Protein AF-A0A6L3SRX9-F1 (afdb_monomer_lite)

Secondary structure (DSSP, 8-state):
--SHHHHHHHHHHHHHHHHHHHHHHHHHHHHHS---------TT----SSTT-TTEE-HHHHHHHHTS-HHHHHHHHHHH--EEEETTTEEEEEHHHHHHHHT-

Foldseek 3Di:
DPPPVVVVVVVVVVVVVVVVVVVVVVVVVCVVPPDPPPCPPPPPPPDPPDCPPPQWDALVVLCVVLVHDSVVSVVCCVPPVQWDDDPDDGIIGGNVSSVSVVVD

Radius of gyration: 24.3 Å; chains: 1; bounding box: 39×32×80 Å

pLDDT: mean 71.28, std 14.31, range [37.84, 88.81]

Sequence (104 aa):
MAEAHVQDDQRQALQDELSACLARAASIAAELIGGPETSSPEPDAEWPKFADDPDLITPDYAAKRAGVDASTIRKWCQAYGIGKMYGCRRWRVSVKRLQAYLAR

Organism: NCBI:txid553447

Structure (mmCIF, N/CA/C/O backbone):
data_AF-A0A6L3SRX9-F1
#
_entry.id   AF-A0A6L3SRX9-F1
#
loop_
_atom_site.group_PDB
_atom_site.id
_atom_site.type_symbol
_atom_site.label_atom_id
_atom_site.label_alt_id
_atom_site.label_comp_id
_atom_site.label_asym_id
_atom_site.label_entity_id
_atom_site.label_seq_id
_atom_site.pdbx_PDB_ins_code
_atom_site.Cartn_x
_atom_site.Cartn_y
_atom_site.Cartn_z
_atom_site.occupancy
_atom_site.B_iso_or_equiv
_atom_site.auth_seq_id
_atom_site.auth_comp_id
_atom_site.auth_asym_id
_atom_site.auth_atom_id
_atom_site.pdbx_PDB_model_num
ATOM 1 N N . MET A 1 1 ? 23.640 -17.454 58.678 1.00 52.53 1 MET A N 1
ATOM 2 C CA . MET A 1 1 ? 22.950 -16.452 57.833 1.00 52.53 1 MET A CA 1
ATOM 3 C C . MET A 1 1 ? 23.929 -15.862 56.805 1.00 52.53 1 MET A C 1
ATOM 5 O O . MET A 1 1 ? 24.164 -14.665 56.831 1.00 52.53 1 MET A O 1
ATOM 9 N N . ALA A 1 2 ? 24.540 -16.686 55.937 1.00 57.34 2 ALA A N 1
ATOM 10 C CA . ALA A 1 2 ? 25.561 -16.226 54.973 1.00 57.34 2 ALA A CA 1
ATOM 11 C C . ALA A 1 2 ? 25.421 -16.820 53.552 1.00 57.34 2 ALA A C 1
ATOM 13 O O . ALA A 1 2 ? 26.135 -16.403 52.652 1.00 57.34 2 ALA A O 1
ATOM 14 N N . GLU A 1 3 ? 24.491 -17.753 53.318 1.00 53.41 3 GLU A N 1
ATOM 15 C CA . GLU A 1 3 ? 24.326 -18.398 52.000 1.00 53.41 3 GLU A CA 1
ATOM 16 C C . GLU A 1 3 ? 23.433 -17.607 51.029 1.00 53.41 3 GLU A C 1
ATOM 18 O O . GLU A 1 3 ? 23.550 -17.762 49.820 1.00 53.41 3 GLU A O 1
ATOM 23 N N . ALA A 1 4 ? 22.591 -16.694 51.527 1.00 59.16 4 ALA A N 1
ATOM 24 C CA . ALA A 1 4 ? 21.637 -15.966 50.685 1.00 59.16 4 ALA A CA 1
ATOM 25 C C . ALA A 1 4 ? 22.285 -14.912 49.761 1.00 59.16 4 ALA A C 1
ATOM 27 O O . ALA A 1 4 ? 21.715 -14.590 48.726 1.00 59.16 4 ALA A O 1
ATOM 28 N N . HIS A 1 5 ? 23.462 -14.379 50.111 1.00 59.44 5 HIS A N 1
ATOM 29 C CA . HIS A 1 5 ? 24.101 -13.294 49.348 1.00 59.44 5 HIS A CA 1
ATOM 30 C C . HIS A 1 5 ? 24.874 -13.810 48.125 1.00 59.44 5 HIS A C 1
ATOM 32 O O . HIS A 1 5 ? 24.909 -13.160 47.088 1.00 59.44 5 HIS A O 1
ATOM 38 N N . VAL A 1 6 ? 25.433 -15.021 48.223 1.00 63.34 6 VAL A N 1
ATOM 39 C CA . VAL A 1 6 ? 26.151 -15.677 47.117 1.00 63.34 6 VAL A CA 1
ATOM 40 C C . VAL A 1 6 ? 25.194 -16.020 45.976 1.00 63.34 6 VAL A C 1
ATOM 42 O O . VAL A 1 6 ? 25.541 -15.892 44.806 1.00 63.34 6 VAL A O 1
ATOM 45 N N . GLN A 1 7 ? 23.966 -16.414 46.308 1.00 64.56 7 GLN A N 1
ATOM 46 C CA . GLN A 1 7 ? 22.943 -16.717 45.312 1.00 64.56 7 GLN A CA 1
ATOM 47 C C . GLN A 1 7 ? 22.432 -15.468 44.586 1.00 64.56 7 GLN A C 1
ATOM 49 O O . GLN A 1 7 ? 22.025 -15.569 43.431 1.00 64.56 7 GLN A O 1
ATOM 54 N N . ASP A 1 8 ? 22.466 -14.307 45.240 1.00 68.31 8 ASP A N 1
ATOM 55 C CA . ASP A 1 8 ? 22.081 -13.030 44.639 1.00 68.31 8 ASP A CA 1
ATOM 56 C C . ASP A 1 8 ? 23.156 -12.544 43.655 1.00 68.31 8 ASP A C 1
ATOM 58 O O . ASP A 1 8 ? 22.838 -12.205 42.518 1.00 68.31 8 ASP A O 1
ATOM 62 N N . ASP A 1 9 ? 24.434 -12.671 44.026 1.00 72.44 9 ASP A N 1
ATOM 63 C CA . ASP A 1 9 ? 25.584 -12.313 43.184 1.00 72.44 9 ASP A CA 1
ATOM 64 C C . ASP A 1 9 ? 25.629 -13.125 41.874 1.00 72.44 9 ASP A C 1
ATOM 66 O O . ASP A 1 9 ? 25.787 -12.573 40.783 1.00 72.44 9 ASP A O 1
ATOM 70 N N . GLN A 1 10 ? 25.351 -14.434 41.946 1.00 72.94 10 GLN A N 1
ATOM 71 C CA . GLN A 1 10 ? 25.269 -15.279 40.749 1.00 72.94 10 GLN A CA 1
ATOM 72 C C . GLN A 1 10 ? 24.094 -14.913 39.832 1.00 72.94 10 GLN A C 1
ATOM 74 O O . GLN A 1 10 ? 24.201 -15.023 38.609 1.00 72.94 10 GLN A O 1
ATOM 79 N N . ARG A 1 11 ? 22.964 -14.472 40.398 1.00 76.88 11 ARG A N 1
ATOM 80 C CA . ARG A 1 11 ? 21.819 -14.005 39.602 1.00 76.88 11 ARG A CA 1
ATOM 81 C C . ARG A 1 11 ? 22.099 -12.649 38.973 1.00 76.88 11 ARG A C 1
ATOM 83 O O . ARG A 1 11 ? 21.711 -12.449 37.824 1.00 76.88 11 ARG A O 1
ATOM 90 N N . GLN A 1 12 ? 22.795 -11.770 39.689 1.00 75.88 12 GLN A N 1
ATOM 91 C CA . GLN A 1 12 ? 23.223 -10.467 39.197 1.00 75.88 12 GLN A CA 1
ATOM 92 C C . GLN A 1 12 ? 24.170 -10.622 37.996 1.00 75.88 12 GLN A C 1
ATOM 94 O O . GLN A 1 12 ? 23.962 -9.981 36.970 1.00 75.88 12 GLN A O 1
ATOM 99 N N . ALA A 1 13 ? 25.146 -11.534 38.080 1.00 78.44 13 ALA A N 1
ATOM 100 C CA . ALA A 1 13 ? 26.073 -11.822 36.984 1.00 78.44 13 ALA A CA 1
ATOM 101 C C . ALA A 1 13 ? 25.351 -12.367 35.739 1.00 78.44 13 ALA A C 1
ATOM 103 O O . ALA A 1 13 ? 25.555 -11.871 34.633 1.00 78.44 13 ALA A O 1
ATOM 104 N N . LEU A 1 14 ? 24.428 -13.319 35.920 1.00 80.94 14 LEU A N 1
ATOM 105 C CA . LEU A 1 14 ? 23.622 -13.855 34.817 1.00 80.94 14 LEU A CA 1
ATOM 106 C C . LEU A 1 14 ? 22.712 -12.790 34.182 1.00 80.94 14 LEU A C 1
ATOM 108 O O . LEU A 1 14 ? 22.477 -12.815 32.974 1.00 80.94 14 LEU A O 1
ATOM 112 N N . GLN A 1 15 ? 22.188 -11.857 34.981 1.00 78.44 15 GLN A N 1
ATOM 113 C CA . GLN A 1 15 ? 21.395 -10.731 34.485 1.00 78.44 15 GLN A CA 1
ATOM 114 C C . GLN A 1 15 ? 22.243 -9.732 33.694 1.00 78.44 15 GLN A C 1
ATOM 116 O O . GLN A 1 15 ? 21.772 -9.244 32.666 1.00 78.44 15 GLN A O 1
ATOM 121 N N . ASP A 1 16 ? 23.473 -9.456 34.130 1.00 84.44 16 ASP A N 1
ATOM 122 C CA . ASP A 1 16 ? 24.402 -8.574 33.418 1.00 84.44 16 ASP A CA 1
ATOM 123 C C . ASP A 1 16 ? 24.801 -9.170 32.060 1.00 84.44 16 ASP A C 1
ATOM 125 O O . ASP A 1 16 ? 24.704 -8.498 31.032 1.00 84.44 16 ASP A O 1
ATOM 129 N N . GLU A 1 17 ? 25.100 -10.472 32.017 1.00 85.19 17 GLU A N 1
ATOM 130 C CA . GLU A 1 17 ? 25.391 -11.180 30.767 1.00 85.19 17 GLU A CA 1
ATOM 131 C C . GLU A 1 17 ? 24.186 -11.196 29.813 1.00 85.19 17 GLU A C 1
ATOM 133 O O . GLU A 1 17 ? 24.336 -10.935 28.615 1.00 85.19 17 GLU A O 1
ATOM 138 N N . LEU A 1 18 ? 22.973 -11.444 30.325 1.00 84.00 18 LEU A N 1
ATOM 139 C CA . LEU A 1 18 ? 21.743 -11.398 29.526 1.00 84.00 18 LEU A CA 1
ATOM 140 C C . LEU A 1 18 ? 21.480 -9.982 28.988 1.00 84.00 18 LEU A C 1
ATOM 142 O O . LEU A 1 18 ? 21.101 -9.826 27.827 1.00 84.00 18 LEU A O 1
ATOM 146 N N . SER A 1 19 ? 21.711 -8.957 29.812 1.00 84.19 19 SER A N 1
ATOM 147 C CA . SER A 1 19 ? 21.560 -7.545 29.451 1.00 84.19 19 SER A CA 1
ATOM 148 C C . SER A 1 19 ? 22.564 -7.133 28.375 1.00 84.19 19 SER A C 1
ATOM 150 O O . SER A 1 19 ? 22.180 -6.557 27.357 1.00 84.19 19 SER A O 1
ATOM 152 N N . ALA A 1 20 ? 23.834 -7.516 28.523 1.00 83.88 20 ALA A N 1
ATOM 153 C CA . ALA A 1 20 ? 24.868 -7.279 27.522 1.00 83.88 20 ALA A CA 1
ATOM 154 C C . ALA A 1 20 ? 24.556 -7.998 26.199 1.00 83.88 20 ALA A C 1
ATOM 156 O O . ALA A 1 20 ? 24.767 -7.448 25.114 1.00 83.88 20 ALA A O 1
ATOM 157 N N . CYS A 1 21 ? 24.011 -9.215 26.268 1.00 79.75 21 CYS A N 1
ATOM 158 C CA . CYS A 1 21 ? 23.607 -9.980 25.091 1.00 79.75 21 CYS A CA 1
ATOM 159 C C . CYS A 1 21 ? 22.395 -9.345 24.384 1.00 79.75 21 CYS A C 1
ATOM 161 O O . CYS A 1 21 ? 22.403 -9.195 23.161 1.00 79.75 21 CYS A O 1
ATOM 163 N N . LEU A 1 22 ? 21.395 -8.884 25.145 1.00 76.56 22 LEU A N 1
ATOM 164 C CA . LEU A 1 22 ? 20.234 -8.152 24.626 1.00 76.56 22 LEU A CA 1
ATOM 165 C C . LEU A 1 22 ? 20.621 -6.793 24.032 1.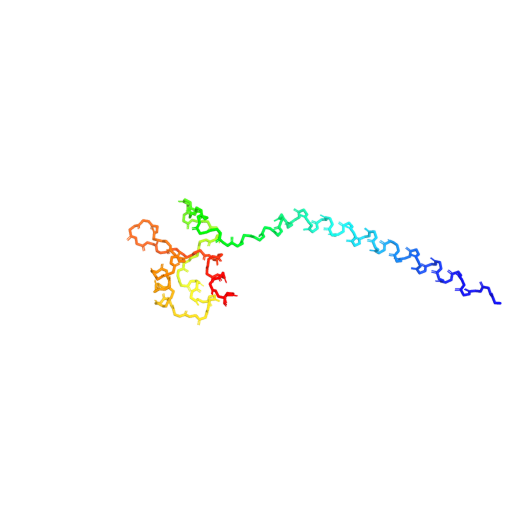00 76.56 22 LEU A C 1
ATOM 167 O O . LEU A 1 22 ? 20.122 -6.443 22.967 1.00 76.56 22 LEU A O 1
ATOM 171 N N . ALA A 1 23 ? 21.539 -6.053 24.656 1.00 76.25 23 ALA A N 1
ATOM 172 C CA . ALA A 1 23 ? 22.043 -4.786 24.130 1.00 76.25 23 ALA A CA 1
ATOM 173 C C . ALA A 1 23 ? 22.773 -4.983 22.791 1.00 76.25 23 ALA A C 1
ATOM 175 O O . ALA A 1 23 ? 22.553 -4.231 21.844 1.00 76.25 23 ALA A O 1
ATOM 176 N N . ARG A 1 24 ? 23.577 -6.047 22.668 1.00 72.50 24 ARG A N 1
ATOM 177 C CA . ARG A 1 24 ? 24.225 -6.418 21.398 1.00 72.50 24 ARG A CA 1
ATOM 178 C C . ARG A 1 24 ? 23.206 -6.845 20.341 1.00 72.50 24 ARG A C 1
ATOM 180 O O . ARG A 1 24 ? 23.340 -6.450 19.186 1.00 72.50 24 ARG A O 1
ATOM 187 N N . ALA A 1 25 ? 22.175 -7.596 20.727 1.00 67.50 25 ALA A N 1
ATOM 188 C CA . ALA A 1 25 ? 21.082 -7.963 19.829 1.00 67.50 25 ALA A CA 1
ATOM 189 C C . ALA A 1 25 ? 20.275 -6.734 19.365 1.00 67.50 25 ALA A C 1
ATOM 191 O O . ALA A 1 25 ? 19.895 -6.665 18.198 1.00 67.50 25 ALA A O 1
ATOM 192 N N . ALA A 1 26 ? 20.073 -5.741 20.237 1.00 64.88 26 ALA A N 1
ATOM 193 C CA . ALA A 1 26 ? 19.418 -4.479 19.902 1.00 64.88 26 ALA A CA 1
ATOM 194 C C . ALA A 1 26 ? 20.248 -3.634 18.919 1.00 64.88 26 ALA A C 1
ATOM 196 O O . ALA A 1 26 ? 19.683 -3.090 17.972 1.00 64.88 26 ALA A O 1
ATOM 197 N N . SER A 1 27 ? 21.576 -3.583 19.072 1.00 64.00 27 SER A N 1
ATOM 198 C CA . SER A 1 27 ? 22.455 -2.915 18.098 1.00 64.00 27 SER A CA 1
ATOM 199 C C . SER A 1 27 ? 22.418 -3.588 16.722 1.00 64.00 27 SER A C 1
ATOM 201 O O . SER A 1 27 ? 22.326 -2.905 15.708 1.00 64.00 27 SER A O 1
ATOM 203 N N . ILE A 1 28 ? 22.398 -4.925 16.671 1.00 60.91 28 ILE A N 1
ATOM 204 C CA . ILE A 1 28 ? 22.280 -5.675 15.407 1.00 60.91 28 ILE A CA 1
ATOM 205 C C . ILE A 1 28 ? 20.898 -5.461 14.767 1.00 60.91 28 ILE A C 1
ATOM 207 O O . ILE A 1 28 ? 20.792 -5.321 13.548 1.00 60.91 28 ILE A O 1
ATOM 211 N N . ALA A 1 29 ? 19.835 -5.385 15.576 1.00 54.81 29 ALA A N 1
ATOM 212 C CA . ALA A 1 29 ? 18.496 -5.053 15.093 1.00 54.81 29 ALA A CA 1
ATOM 213 C C . ALA A 1 29 ? 18.418 -3.620 14.533 1.00 54.81 29 ALA A C 1
ATOM 215 O O . ALA A 1 29 ? 17.718 -3.405 13.548 1.00 54.81 29 ALA A O 1
ATOM 216 N N . ALA A 1 30 ? 19.164 -2.664 15.095 1.00 54.00 30 ALA A N 1
AT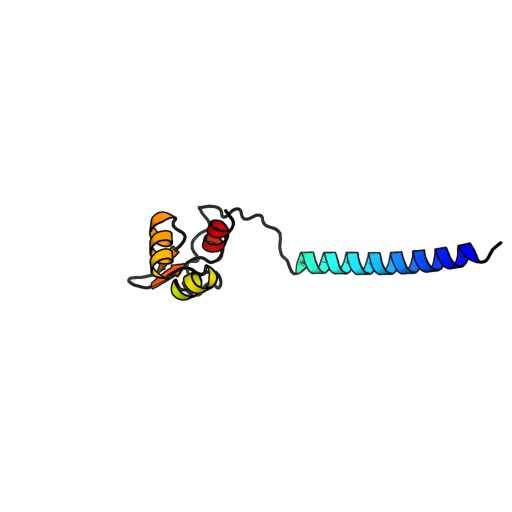OM 217 C CA . ALA A 1 30 ? 19.252 -1.298 14.576 1.00 54.00 30 ALA A CA 1
ATOM 218 C C . ALA A 1 30 ? 20.026 -1.198 13.245 1.00 54.00 30 ALA A C 1
ATOM 220 O O . ALA A 1 30 ? 19.731 -0.323 12.436 1.00 54.00 30 ALA A O 1
ATOM 221 N N . GLU A 1 31 ? 20.984 -2.094 12.986 1.00 53.25 31 GLU A N 1
ATOM 222 C CA . GLU A 1 31 ? 21.719 -2.144 11.710 1.00 53.25 31 GLU A CA 1
ATOM 223 C C . GLU A 1 31 ? 20.954 -2.873 10.593 1.00 53.25 31 GLU A C 1
ATOM 225 O O . GLU A 1 31 ? 21.021 -2.468 9.434 1.00 53.25 31 GLU A O 1
ATOM 230 N N . LEU A 1 32 ? 20.194 -3.926 10.919 1.00 51.12 32 LEU A N 1
ATOM 231 C CA . LEU A 1 32 ? 19.367 -4.657 9.943 1.00 51.12 32 LEU A CA 1
ATOM 232 C C . LEU A 1 32 ? 18.043 -3.952 9.627 1.00 51.12 32 LEU A C 1
ATOM 234 O O . LEU A 1 32 ? 17.462 -4.171 8.563 1.00 51.12 32 LEU A O 1
ATOM 238 N N . ILE A 1 33 ? 17.575 -3.099 10.535 1.00 51.03 33 ILE A N 1
ATOM 239 C CA . ILE A 1 33 ? 16.413 -2.238 10.354 1.00 51.03 33 ILE A CA 1
ATOM 240 C C . ILE A 1 33 ? 16.950 -0.815 10.260 1.00 51.03 33 ILE A C 1
ATOM 242 O O . ILE A 1 33 ? 16.915 -0.062 11.229 1.00 51.03 33 ILE A O 1
ATOM 246 N N . GLY A 1 34 ? 17.478 -0.451 9.092 1.00 44.66 34 GLY A N 1
ATOM 247 C CA . GLY A 1 34 ? 17.749 0.944 8.775 1.00 44.66 34 GLY A CA 1
ATOM 248 C C . GLY A 1 34 ? 16.507 1.787 9.068 1.00 44.66 34 GLY A C 1
ATOM 249 O O . GLY A 1 34 ? 15.547 1.729 8.313 1.00 44.66 34 GLY A O 1
ATOM 250 N N . GLY A 1 35 ? 16.553 2.508 10.192 1.00 37.84 35 GLY A N 1
ATOM 251 C CA . GLY A 1 35 ? 15.676 3.600 10.604 1.00 37.84 35 GLY A CA 1
ATOM 252 C C . GLY A 1 35 ? 14.171 3.297 10.704 1.00 37.84 35 GLY A C 1
ATOM 253 O O . GLY A 1 35 ? 13.528 2.999 9.698 1.00 37.84 35 GLY A O 1
ATOM 254 N N . PRO A 1 36 ? 13.510 3.571 11.846 1.00 48.88 36 PRO A N 1
ATOM 255 C CA . PRO A 1 36 ? 12.146 4.068 11.795 1.00 48.88 36 PRO A CA 1
ATOM 256 C C . PRO A 1 36 ? 12.208 5.487 11.219 1.00 48.88 36 PRO A C 1
ATOM 258 O O . PRO A 1 36 ? 11.985 6.472 11.920 1.00 48.88 36 PRO A O 1
ATOM 261 N N . GLU A 1 37 ? 12.511 5.612 9.926 1.00 41.47 37 GLU A N 1
ATOM 262 C CA . GLU A 1 37 ? 11.955 6.735 9.205 1.00 41.47 37 GLU A CA 1
ATOM 263 C C . GLU A 1 37 ? 10.453 6.505 9.258 1.00 41.47 37 GLU A C 1
ATOM 265 O O . GLU A 1 37 ? 9.857 5.712 8.526 1.00 41.47 37 GLU A O 1
ATOM 270 N N . THR A 1 38 ? 9.848 7.210 10.204 1.00 39.78 38 THR A N 1
ATOM 271 C CA . THR A 1 38 ? 8.540 7.818 10.081 1.00 39.78 38 THR A CA 1
ATOM 272 C C . THR A 1 38 ? 8.484 8.580 8.757 1.00 39.78 38 THR A C 1
ATOM 274 O O . THR A 1 38 ? 8.339 9.796 8.734 1.00 39.78 38 THR A O 1
ATOM 277 N N . SER A 1 39 ? 8.563 7.882 7.624 1.00 44.06 39 SER A N 1
ATOM 278 C CA . SER A 1 39 ? 7.990 8.354 6.385 1.00 44.06 39 SER A CA 1
ATOM 279 C C . SER A 1 39 ? 6.486 8.219 6.582 1.00 44.06 39 SER A C 1
ATOM 281 O O . SER A 1 39 ? 5.826 7.340 6.025 1.00 44.06 39 SER A O 1
ATOM 283 N N . SER A 1 40 ? 5.939 9.140 7.381 1.00 40.91 40 SER A N 1
ATOM 284 C CA . SER A 1 40 ? 4.752 9.858 6.942 1.00 40.91 40 SER A CA 1
ATOM 285 C C . SER A 1 40 ? 4.921 10.006 5.430 1.00 40.91 40 SER A C 1
ATOM 287 O O . SER A 1 40 ? 5.964 10.528 5.030 1.00 40.91 40 SER A O 1
ATOM 289 N N . PRO A 1 41 ? 4.076 9.378 4.594 1.00 46.22 41 PRO A N 1
ATOM 290 C CA . PRO A 1 41 ? 4.339 9.319 3.170 1.00 46.22 41 PRO A CA 1
ATOM 291 C C . PRO A 1 41 ? 4.387 10.760 2.690 1.00 46.22 41 PRO A C 1
ATOM 293 O O . PRO A 1 41 ? 3.344 11.406 2.582 1.00 46.22 41 PRO A O 1
ATOM 296 N N . GLU A 1 42 ? 5.595 11.281 2.470 1.00 42.22 42 GLU A N 1
ATOM 297 C CA . GLU A 1 42 ? 5.755 12.574 1.844 1.00 42.22 42 GLU A CA 1
ATOM 298 C C . GLU A 1 42 ? 4.938 12.485 0.551 1.00 42.22 42 GLU A C 1
ATOM 300 O O . GLU A 1 42 ? 5.109 11.533 -0.226 1.00 42.22 42 GLU A O 1
ATOM 305 N N . PRO A 1 43 ? 3.974 13.395 0.332 1.00 49.25 43 PRO A N 1
ATOM 306 C CA . PRO A 1 43 ? 3.135 13.360 -0.864 1.00 49.25 43 PRO A CA 1
ATOM 307 C C . PRO A 1 43 ? 3.976 13.446 -2.155 1.00 49.25 43 PRO A C 1
ATOM 309 O O . PRO A 1 43 ? 3.509 13.033 -3.221 1.00 49.25 43 PRO A O 1
ATOM 312 N N . ASP A 1 44 ? 5.235 13.868 -2.009 1.00 47.09 44 ASP A N 1
ATOM 313 C CA . ASP A 1 44 ? 6.295 13.990 -3.006 1.00 47.09 44 ASP A CA 1
ATOM 314 C C . ASP A 1 44 ? 7.283 12.810 -3.061 1.00 47.09 44 ASP A C 1
ATOM 316 O O . ASP A 1 44 ? 8.302 12.908 -3.737 1.00 47.09 44 ASP A O 1
ATOM 320 N N . ALA A 1 45 ? 7.006 11.670 -2.412 1.00 52.59 45 ALA A N 1
ATOM 321 C CA . ALA A 1 45 ? 7.797 10.460 -2.640 1.00 52.59 45 ALA A CA 1
ATOM 322 C C . ALA A 1 45 ? 7.720 10.104 -4.135 1.00 52.59 45 ALA A C 1
ATOM 324 O O . ALA A 1 45 ? 6.677 9.631 -4.613 1.00 52.59 45 ALA A O 1
ATOM 325 N N . GLU A 1 46 ? 8.803 10.416 -4.858 1.00 57.00 46 GLU A N 1
ATOM 326 C CA . GLU A 1 46 ? 8.973 10.197 -6.288 1.00 57.00 46 GLU A CA 1
ATOM 327 C C . GLU A 1 46 ? 8.499 8.783 -6.610 1.00 57.00 46 GLU A C 1
ATOM 329 O O . GLU A 1 46 ? 9.023 7.794 -6.100 1.00 57.00 46 GLU A O 1
ATOM 334 N N . TRP A 1 47 ? 7.463 8.681 -7.443 1.00 59.84 47 TRP A N 1
ATOM 335 C CA . TRP A 1 47 ? 7.035 7.390 -7.962 1.00 59.84 47 TRP A CA 1
ATOM 336 C C . TRP A 1 47 ? 8.254 6.688 -8.559 1.00 59.84 47 TRP A C 1
ATOM 338 O O . TRP A 1 47 ? 8.883 7.291 -9.439 1.00 59.84 47 TRP A O 1
ATOM 348 N N . PRO A 1 48 ? 8.570 5.445 -8.144 1.00 61.03 48 PRO A N 1
ATOM 349 C CA . PRO A 1 48 ? 9.730 4.741 -8.661 1.00 61.03 48 PRO A CA 1
ATOM 350 C C . PRO A 1 48 ? 9.700 4.786 -10.184 1.00 61.03 48 PRO A C 1
ATOM 352 O O . PRO A 1 48 ? 8.668 4.505 -10.803 1.00 61.03 48 PRO A O 1
ATOM 355 N N . LYS A 1 49 ? 10.805 5.198 -10.810 1.00 56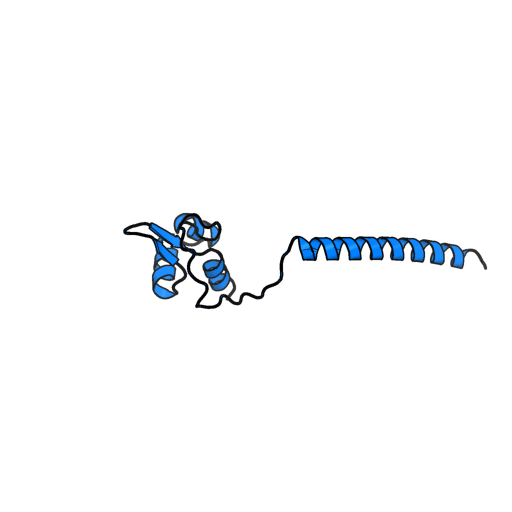.44 49 LYS A N 1
ATOM 356 C CA . LYS A 1 49 ? 10.872 5.335 -12.276 1.00 56.44 49 LYS A CA 1
ATOM 357 C C . LYS A 1 49 ? 10.647 3.993 -12.985 1.00 56.44 49 LYS A C 1
ATOM 359 O O . LYS A 1 49 ? 10.230 3.977 -14.142 1.00 56.44 49 LYS A O 1
ATOM 364 N N . PHE A 1 50 ? 10.853 2.880 -12.280 1.00 54.12 50 PHE A N 1
ATOM 365 C CA . PHE A 1 50 ? 10.728 1.523 -12.795 1.00 54.12 50 PHE A CA 1
ATOM 366 C C . PHE A 1 50 ? 9.471 0.831 -12.263 1.00 54.12 50 PHE A C 1
ATOM 368 O O . PHE A 1 50 ? 9.166 0.888 -11.080 1.00 54.12 50 PHE A O 1
ATOM 375 N N . ALA A 1 51 ? 8.747 0.144 -13.149 1.00 56.44 51 ALA A N 1
ATOM 376 C CA . ALA A 1 51 ? 7.504 -0.567 -12.826 1.00 56.44 51 ALA A CA 1
ATOM 377 C C . ALA A 1 51 ? 7.706 -1.931 -12.129 1.00 56.44 51 ALA A C 1
ATOM 379 O O . ALA A 1 51 ? 6.711 -2.628 -11.906 1.00 56.44 51 ALA A O 1
ATOM 380 N N . ASP A 1 52 ? 8.964 -2.293 -11.859 1.00 57.31 52 ASP A N 1
ATOM 381 C CA . ASP A 1 52 ? 9.421 -3.536 -11.211 1.00 57.31 52 ASP A CA 1
ATOM 382 C C . ASP A 1 52 ? 9.904 -3.295 -9.771 1.00 57.31 52 ASP A C 1
ATOM 384 O O . ASP A 1 52 ? 10.505 -4.159 -9.143 1.00 57.31 52 ASP A O 1
ATOM 388 N N . ASP A 1 53 ? 9.668 -2.092 -9.252 1.00 68.62 53 ASP A N 1
ATOM 389 C CA . ASP A 1 53 ? 9.998 -1.766 -7.876 1.00 68.62 53 ASP A CA 1
ATOM 390 C C . ASP A 1 53 ? 9.213 -2.681 -6.910 1.00 68.62 53 ASP A C 1
ATOM 392 O O . ASP A 1 53 ? 8.009 -2.879 -7.123 1.00 68.62 53 ASP A O 1
ATOM 396 N N . PRO A 1 54 ? 9.845 -3.246 -5.861 1.00 66.00 54 PRO A N 1
ATOM 397 C CA . PRO A 1 54 ? 9.172 -4.139 -4.913 1.00 66.00 54 PRO A CA 1
ATOM 398 C C . PRO A 1 54 ? 7.990 -3.470 -4.194 1.00 66.00 54 PRO A C 1
ATOM 400 O O . PRO A 1 54 ? 7.091 -4.164 -3.710 1.00 66.00 54 PRO A O 1
ATOM 403 N N . ASP A 1 55 ? 7.942 -2.136 -4.167 1.00 69.81 55 ASP A N 1
ATOM 404 C CA . ASP A 1 55 ? 6.827 -1.371 -3.618 1.00 69.81 55 ASP A CA 1
ATOM 405 C C . ASP A 1 55 ? 5.652 -1.188 -4.597 1.00 69.81 55 ASP A C 1
ATOM 407 O O . ASP A 1 55 ? 4.580 -0.733 -4.190 1.00 69.81 55 ASP A O 1
ATOM 411 N N . LEU A 1 56 ? 5.795 -1.542 -5.881 1.00 79.56 56 LEU A N 1
ATOM 412 C CA . LEU A 1 56 ? 4.757 -1.399 -6.906 1.00 79.56 56 LEU A CA 1
ATOM 413 C C . LEU A 1 56 ? 4.084 -2.733 -7.224 1.00 79.56 56 LEU A C 1
ATOM 415 O O . LEU A 1 56 ? 4.602 -3.582 -7.944 1.00 79.56 56 LEU A O 1
ATOM 419 N N . ILE A 1 57 ? 2.837 -2.873 -6.784 1.00 84.44 57 ILE A N 1
ATOM 420 C CA . ILE A 1 57 ? 2.036 -4.076 -7.016 1.00 84.44 57 ILE A CA 1
ATOM 421 C C . ILE A 1 57 ? 0.938 -3.851 -8.055 1.00 84.44 57 ILE A C 1
ATOM 423 O O . ILE A 1 57 ? 0.538 -2.728 -8.381 1.00 84.44 57 ILE A O 1
ATOM 427 N N . THR A 1 58 ? 0.431 -4.950 -8.613 1.00 85.31 58 THR A N 1
ATOM 428 C CA . THR A 1 58 ? -0.731 -4.913 -9.503 1.00 85.31 58 THR A CA 1
ATOM 429 C C . THR A 1 58 ? -2.003 -4.590 -8.713 1.00 85.31 58 THR A C 1
ATOM 431 O O . THR A 1 58 ? -2.104 -4.936 -7.534 1.00 85.31 58 THR A O 1
ATOM 434 N N . PRO A 1 59 ? -3.014 -3.964 -9.346 1.00 84.12 59 PRO A N 1
ATOM 435 C CA . PRO A 1 59 ? -4.283 -3.677 -8.680 1.00 84.12 59 PRO A CA 1
ATOM 436 C C . PRO A 1 59 ? -4.994 -4.943 -8.181 1.00 84.12 59 PRO A C 1
ATOM 438 O O . PRO A 1 59 ? -5.691 -4.876 -7.179 1.00 84.12 59 PRO A O 1
ATOM 441 N N . ASP A 1 60 ? -4.789 -6.092 -8.835 1.00 84.50 60 ASP A N 1
ATOM 442 C CA . ASP A 1 60 ? -5.331 -7.387 -8.398 1.00 84.50 60 ASP A CA 1
ATOM 443 C C . ASP A 1 60 ? -4.689 -7.871 -7.088 1.00 84.50 60 ASP A C 1
ATOM 445 O O . ASP A 1 60 ? -5.370 -8.301 -6.160 1.00 84.50 60 ASP A O 1
ATOM 449 N N . TYR A 1 61 ? -3.367 -7.733 -6.972 1.00 84.12 61 TYR A N 1
ATOM 450 C CA . TYR A 1 61 ? -2.661 -8.076 -5.742 1.00 84.12 61 TYR A CA 1
ATOM 451 C C . TYR A 1 61 ? -2.987 -7.092 -4.608 1.00 84.12 61 TYR A C 1
ATOM 453 O O . TYR A 1 61 ? -3.178 -7.496 -3.463 1.00 84.12 61 TYR A O 1
ATOM 461 N N . ALA A 1 62 ? -3.127 -5.803 -4.934 1.00 84.31 62 ALA A N 1
ATOM 462 C CA . ALA A 1 62 ? -3.555 -4.769 -3.993 1.00 84.31 62 ALA A CA 1
ATOM 463 C C . ALA A 1 62 ? -4.964 -5.043 -3.453 1.00 84.31 62 ALA A C 1
ATOM 465 O O . ALA A 1 62 ? -5.186 -4.954 -2.249 1.00 84.31 62 ALA A O 1
ATOM 466 N N . ALA A 1 63 ? -5.882 -5.433 -4.338 1.00 86.94 63 ALA A N 1
ATOM 467 C CA . ALA A 1 63 ? -7.248 -5.824 -4.014 1.00 86.94 63 ALA A CA 1
ATOM 468 C C . ALA A 1 63 ? -7.276 -6.986 -3.015 1.00 86.94 63 ALA A C 1
ATOM 470 O O . ALA A 1 63 ? -7.887 -6.872 -1.956 1.00 86.94 63 ALA A O 1
ATOM 471 N N . LYS A 1 64 ? -6.512 -8.052 -3.287 1.00 86.88 64 LYS A N 1
ATOM 472 C CA . LYS A 1 64 ? -6.374 -9.200 -2.376 1.00 86.88 64 LYS A CA 1
ATOM 473 C C . LYS A 1 64 ? -5.824 -8.804 -1.009 1.00 86.88 64 LYS A C 1
ATOM 475 O O . LYS A 1 64 ? -6.338 -9.261 0.005 1.00 86.8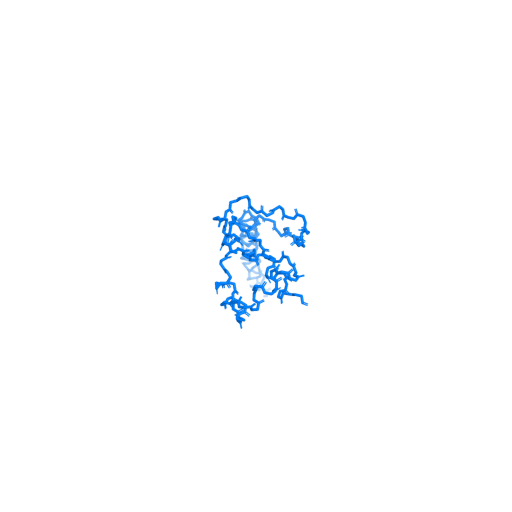8 64 LYS A O 1
ATOM 480 N N . ARG A 1 65 ? -4.808 -7.938 -0.970 1.00 82.25 65 ARG A N 1
ATOM 481 C CA . ARG A 1 65 ? -4.174 -7.495 0.282 1.00 82.25 65 ARG A CA 1
ATOM 482 C C . ARG A 1 65 ? -5.083 -6.600 1.123 1.00 82.25 65 ARG A C 1
ATOM 484 O O . ARG A 1 65 ? -5.040 -6.670 2.344 1.00 82.25 65 ARG A O 1
ATOM 491 N N . ALA A 1 66 ? -5.881 -5.766 0.464 1.00 81.06 66 ALA A N 1
ATOM 492 C CA . ALA A 1 66 ? -6.841 -4.873 1.103 1.00 81.06 66 ALA A CA 1
ATOM 493 C C . ALA A 1 66 ? -8.205 -5.539 1.367 1.00 81.06 66 ALA A C 1
ATOM 495 O O . ALA A 1 66 ? -9.048 -4.941 2.025 1.00 81.06 66 ALA A O 1
ATOM 496 N N . GLY A 1 67 ? -8.441 -6.749 0.847 1.00 86.31 67 GLY A N 1
ATOM 497 C CA . GLY A 1 67 ? -9.731 -7.434 0.949 1.00 86.31 67 GLY A CA 1
ATOM 498 C C . GLY A 1 67 ? -10.865 -6.737 0.188 1.00 86.31 67 GLY A C 1
ATOM 499 O O . GLY A 1 67 ? -12.028 -6.893 0.547 1.00 86.31 67 GLY A O 1
ATOM 500 N N . VAL A 1 68 ? -10.544 -5.949 -0.843 1.00 88.81 68 VAL A N 1
ATOM 501 C CA . VAL A 1 68 ? -11.523 -5.196 -1.646 1.00 88.81 68 VAL A CA 1
ATOM 502 C C . VAL A 1 68 ? -11.463 -5.603 -3.111 1.00 88.81 68 VAL A C 1
ATOM 504 O O . VAL A 1 68 ? -10.520 -6.247 -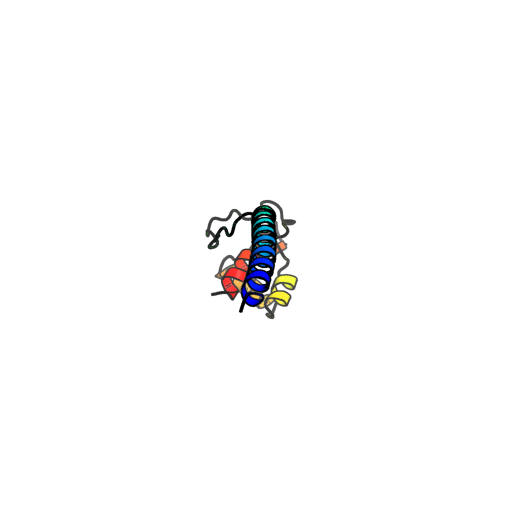3.553 1.00 88.81 68 VAL A O 1
ATOM 507 N N . ASP A 1 69 ? -12.457 -5.189 -3.891 1.00 88.00 69 ASP A N 1
ATOM 508 C CA . ASP A 1 69 ? -12.504 -5.464 -5.324 1.00 88.00 69 ASP A CA 1
ATOM 509 C C . ASP A 1 69 ? -11.447 -4.663 -6.115 1.00 88.00 69 ASP A C 1
ATOM 511 O O . ASP A 1 69 ? -11.159 -3.500 -5.809 1.00 88.00 69 ASP A O 1
ATOM 515 N N . ALA A 1 70 ? -10.910 -5.236 -7.198 1.00 84.88 70 ALA A N 1
ATOM 516 C CA . ALA A 1 70 ? -9.959 -4.544 -8.078 1.00 84.88 70 ALA A CA 1
ATOM 517 C C . ALA A 1 70 ? -10.551 -3.261 -8.687 1.00 84.88 70 ALA A C 1
ATOM 519 O O . ALA A 1 70 ? -9.834 -2.286 -8.938 1.00 84.88 70 ALA A O 1
ATOM 520 N N . SER A 1 71 ? -11.870 -3.231 -8.883 1.00 86.19 71 SER A N 1
ATOM 521 C CA . SER A 1 71 ? -12.601 -2.043 -9.328 1.00 86.19 71 SER A CA 1
ATOM 522 C C . SER A 1 71 ? -12.551 -0.919 -8.288 1.00 86.19 71 SER A C 1
ATOM 524 O O . SER A 1 71 ? -12.415 0.251 -8.647 1.00 86.19 71 SER A O 1
ATOM 526 N N . THR A 1 72 ? -12.607 -1.270 -7.002 1.00 88.62 72 THR A N 1
ATOM 527 C CA . THR A 1 72 ? -12.483 -0.332 -5.878 1.00 88.62 72 THR A CA 1
ATOM 528 C C . THR A 1 72 ? -11.071 0.230 -5.797 1.00 88.62 72 THR A C 1
ATOM 530 O O . THR A 1 72 ? -10.911 1.445 -5.718 1.00 88.62 72 THR A O 1
ATOM 533 N N . ILE A 1 73 ? -10.049 -0.619 -5.948 1.00 87.50 73 ILE A N 1
ATOM 534 C CA . ILE A 1 73 ? -8.654 -0.163 -6.015 1.00 87.50 73 ILE A CA 1
ATOM 535 C C . ILE A 1 73 ? -8.454 0.840 -7.154 1.00 87.50 73 ILE A C 1
ATOM 537 O O . ILE A 1 73 ? -7.856 1.888 -6.937 1.00 87.50 73 ILE A O 1
ATOM 541 N N . ARG A 1 74 ? -8.998 0.586 -8.354 1.00 84.50 74 ARG A N 1
ATOM 542 C CA . ARG A 1 74 ? -8.906 1.540 -9.479 1.00 84.50 74 ARG A CA 1
ATOM 543 C C . ARG A 1 74 ? -9.533 2.894 -9.149 1.00 84.50 74 ARG A C 1
ATOM 545 O O . ARG A 1 74 ? -8.938 3.923 -9.467 1.00 84.50 74 ARG A O 1
ATOM 552 N N . LYS A 1 75 ? -10.697 2.901 -8.490 1.00 87.38 75 LYS A N 1
ATOM 553 C CA . LYS A 1 75 ? -11.337 4.140 -8.022 1.00 87.38 75 LYS A CA 1
ATOM 554 C C . LYS A 1 75 ? -10.457 4.860 -7.007 1.00 87.38 75 LYS A C 1
ATOM 556 O O . LYS A 1 75 ? -10.278 6.067 -7.116 1.00 87.38 75 LYS A O 1
ATOM 561 N N . TRP A 1 76 ? -9.859 4.132 -6.066 1.00 86.25 76 TRP A N 1
ATOM 562 C CA . TRP A 1 76 ? -8.946 4.721 -5.092 1.00 86.25 76 TRP A CA 1
ATOM 563 C C . TRP A 1 76 ? -7.687 5.294 -5.745 1.00 86.25 76 TRP A C 1
ATOM 565 O O . TRP A 1 76 ? -7.255 6.382 -5.374 1.00 86.25 76 TRP A O 1
ATOM 575 N N . CYS A 1 77 ? -7.130 4.629 -6.762 1.00 84.19 77 CYS A N 1
ATOM 576 C CA . CYS A 1 77 ? -6.004 5.162 -7.527 1.00 84.19 77 CYS A CA 1
ATOM 577 C C . CYS A 1 77 ? -6.341 6.507 -8.181 1.00 84.19 77 CYS A C 1
ATOM 579 O O . CYS A 1 77 ? -5.511 7.410 -8.146 1.00 84.19 77 CYS A O 1
ATOM 581 N N . GLN A 1 78 ? -7.545 6.649 -8.742 1.00 81.62 78 GLN A N 1
ATOM 582 C CA . GLN A 1 78 ? -7.992 7.897 -9.367 1.00 81.62 78 GLN A CA 1
ATOM 583 C C . GLN A 1 78 ? -8.339 8.988 -8.346 1.00 81.62 78 GLN A C 1
ATOM 585 O O . GLN A 1 78 ? -8.010 10.146 -8.572 1.00 81.62 78 GLN A O 1
ATOM 590 N N . ALA A 1 79 ? -8.994 8.632 -7.239 1.00 84.06 79 ALA A N 1
ATOM 591 C CA . ALA A 1 79 ? -9.485 9.596 -6.254 1.00 84.06 79 ALA A CA 1
ATOM 592 C C . ALA A 1 79 ? -8.401 10.072 -5.275 1.00 84.06 79 ALA A C 1
ATOM 594 O O . ALA A 1 79 ? -8.391 11.236 -4.890 1.00 84.06 79 ALA A O 1
ATOM 595 N N . TYR A 1 80 ? -7.495 9.177 -4.873 1.00 78.75 80 TYR A N 1
ATOM 596 C CA . TYR A 1 80 ? -6.518 9.421 -3.805 1.00 78.75 80 TYR A CA 1
ATOM 597 C C . TYR A 1 80 ? -5.064 9.386 -4.287 1.00 78.75 80 TYR A C 1
ATOM 599 O O . TYR A 1 80 ? -4.153 9.580 -3.488 1.00 78.75 80 TYR A O 1
ATOM 607 N N . GLY A 1 81 ? -4.809 9.103 -5.569 1.00 79.44 81 GLY A N 1
ATOM 608 C CA . GLY A 1 81 ? -3.443 9.083 -6.104 1.00 79.44 81 GLY A CA 1
ATOM 609 C C . GLY A 1 81 ? -2.555 7.988 -5.498 1.00 79.44 81 GLY A C 1
ATOM 610 O O . GLY A 1 81 ? -1.333 8.138 -5.437 1.00 79.44 81 GLY A O 1
ATOM 611 N N . ILE A 1 82 ? -3.152 6.880 -5.039 1.00 81.19 82 ILE A N 1
ATOM 612 C CA . ILE A 1 82 ? -2.428 5.713 -4.494 1.00 81.19 82 ILE A CA 1
ATOM 613 C C . ILE A 1 82 ? -1.838 4.804 -5.584 1.00 81.19 82 ILE A C 1
ATOM 615 O O . ILE A 1 82 ? -1.114 3.854 -5.287 1.00 81.19 82 ILE A O 1
ATOM 619 N N . GLY A 1 83 ? -2.167 5.068 -6.851 1.00 81.38 83 GLY A N 1
ATOM 620 C CA . GLY A 1 83 ? -1.698 4.314 -8.007 1.00 81.38 83 GLY A CA 1
ATOM 621 C C . GLY A 1 83 ? -1.330 5.232 -9.162 1.00 81.38 83 GLY A C 1
ATOM 622 O O . GLY A 1 83 ? -1.965 6.266 -9.365 1.00 81.38 83 GLY A O 1
ATOM 623 N N . LYS A 1 84 ? -0.329 4.823 -9.939 1.00 80.44 84 LYS A N 1
ATOM 624 C CA . LYS A 1 84 ? 0.104 5.507 -11.155 1.00 80.44 84 LYS A CA 1
ATOM 625 C C . LYS A 1 84 ? -0.011 4.563 -12.340 1.00 80.44 84 LYS A C 1
ATOM 627 O O . LYS A 1 84 ? 0.228 3.356 -12.243 1.00 80.44 84 LYS A O 1
ATOM 632 N N . MET A 1 85 ? -0.401 5.122 -13.477 1.00 80.62 85 MET A N 1
ATOM 633 C CA . MET A 1 85 ? -0.403 4.393 -14.735 1.00 80.62 85 MET A CA 1
ATOM 634 C C . MET A 1 85 ? 1.000 4.462 -15.342 1.00 80.62 85 MET A C 1
ATOM 636 O O . MET A 1 85 ? 1.491 5.542 -15.665 1.00 80.62 85 MET A O 1
ATOM 640 N N . TYR A 1 86 ? 1.650 3.308 -15.470 1.00 76.38 86 TYR A N 1
ATOM 641 C CA . TYR A 1 86 ? 2.939 3.171 -16.137 1.00 76.38 86 TYR A CA 1
ATOM 642 C C . TYR A 1 86 ? 2.700 2.754 -17.593 1.00 76.38 86 TYR A C 1
ATOM 644 O O . TYR A 1 86 ? 2.134 1.693 -17.878 1.00 76.38 86 TYR A O 1
ATOM 652 N N . GLY A 1 87 ? 3.109 3.613 -18.529 1.00 73.75 87 GLY A N 1
ATOM 653 C CA . GLY A 1 87 ? 2.828 3.444 -19.957 1.00 73.75 87 GLY A CA 1
ATOM 654 C C . GLY A 1 87 ? 1.334 3.553 -20.295 1.00 73.75 87 GLY A C 1
ATOM 655 O O . GLY A 1 87 ? 0.555 4.156 -19.564 1.00 73.75 87 GLY A O 1
ATOM 656 N N . CYS A 1 88 ? 0.918 2.957 -21.416 1.00 69.62 88 CYS A N 1
ATOM 657 C CA . CYS A 1 88 ? -0.432 3.148 -21.960 1.00 69.62 88 CYS A CA 1
ATOM 658 C C . CYS A 1 88 ? -1.533 2.326 -21.261 1.00 69.62 88 CYS A C 1
ATOM 660 O O . CYS A 1 88 ? -2.709 2.626 -21.446 1.00 69.62 88 CYS A O 1
ATOM 662 N N . ARG A 1 89 ? -1.194 1.243 -20.538 1.00 73.56 89 ARG A N 1
ATOM 663 C CA . ARG A 1 89 ? -2.188 0.239 -20.080 1.00 73.56 89 ARG A CA 1
ATOM 664 C C . ARG A 1 89 ? -1.871 -0.485 -18.764 1.00 73.56 89 ARG A C 1
ATOM 666 O O . ARG A 1 89 ? -2.619 -1.387 -18.391 1.00 73.56 89 ARG A O 1
ATOM 673 N N . ARG A 1 90 ? -0.792 -0.151 -18.046 1.00 79.38 90 ARG A N 1
ATOM 674 C CA . ARG A 1 90 ? -0.420 -0.870 -16.812 1.00 79.38 90 ARG A CA 1
ATOM 675 C C . ARG A 1 90 ? -0.612 0.008 -15.584 1.00 79.38 90 ARG A C 1
ATOM 677 O O . ARG A 1 90 ? 0.197 0.880 -15.295 1.00 79.38 90 ARG A O 1
ATOM 684 N N . TRP A 1 91 ? -1.670 -0.266 -14.830 1.00 80.25 91 TRP A N 1
ATOM 685 C CA . TRP A 1 91 ? -1.838 0.305 -13.498 1.00 80.25 91 TRP A CA 1
ATOM 686 C C . TRP A 1 91 ? -0.879 -0.362 -12.510 1.00 80.25 91 TRP A C 1
ATOM 688 O O . TRP A 1 91 ? -0.741 -1.593 -12.489 1.00 80.25 91 TRP A O 1
ATOM 698 N N . ARG A 1 92 ? -0.219 0.464 -11.700 1.00 85.00 92 ARG A N 1
ATOM 699 C CA . ARG A 1 92 ? 0.590 0.043 -10.558 1.00 85.00 92 ARG A CA 1
ATOM 700 C C . ARG A 1 92 ? 0.142 0.808 -9.327 1.00 85.00 92 ARG A C 1
ATOM 702 O O . ARG A 1 92 ? -0.152 1.999 -9.404 1.00 85.00 92 ARG A O 1
ATOM 709 N N . VAL A 1 93 ? 0.071 0.103 -8.211 1.00 83.81 93 VAL A N 1
ATOM 710 C CA . VAL A 1 93 ? -0.346 0.635 -6.916 1.00 83.81 93 VAL A CA 1
ATOM 711 C C . VAL A 1 93 ? 0.855 0.564 -5.995 1.00 83.81 93 VAL A C 1
ATOM 713 O O . VAL A 1 93 ? 1.485 -0.487 -5.909 1.00 83.81 93 VAL A O 1
ATOM 716 N N . SER A 1 94 ? 1.176 1.670 -5.327 1.00 83.81 94 SER A N 1
ATOM 717 C CA . SER A 1 94 ? 2.235 1.656 -4.319 1.00 83.81 94 SER A CA 1
ATOM 718 C C . SER A 1 94 ? 1.701 1.002 -3.046 1.00 83.81 94 SER A C 1
ATOM 720 O O . SER A 1 94 ? 0.673 1.427 -2.511 1.00 83.81 94 SER A O 1
ATOM 722 N N . VAL A 1 95 ? 2.395 -0.029 -2.565 1.00 80.88 95 VAL A N 1
ATOM 723 C CA . VAL A 1 95 ? 2.074 -0.735 -1.320 1.00 80.88 95 VAL A CA 1
ATOM 724 C C . VAL A 1 95 ? 2.088 0.235 -0.150 1.00 80.88 95 VAL A C 1
ATOM 726 O O . VAL A 1 95 ? 1.112 0.283 0.594 1.00 80.88 95 VAL A O 1
ATOM 729 N N . LYS A 1 96 ? 3.151 1.034 -0.020 1.00 78.94 96 LYS A N 1
ATOM 730 C CA . LYS A 1 96 ? 3.306 2.006 1.066 1.00 78.94 96 LYS A CA 1
ATOM 731 C C . LYS A 1 96 ? 2.146 3.005 1.118 1.00 78.94 96 LYS A C 1
ATOM 733 O O . LYS A 1 96 ? 1.570 3.222 2.181 1.00 78.94 96 LYS A O 1
ATOM 738 N N . ARG A 1 97 ? 1.721 3.544 -0.035 1.00 79.06 97 ARG A N 1
ATOM 739 C CA . ARG A 1 97 ? 0.558 4.456 -0.113 1.00 79.06 97 ARG A CA 1
ATOM 740 C C . ARG A 1 97 ? -0.765 3.751 0.195 1.00 79.06 97 ARG A C 1
ATOM 742 O O . ARG A 1 97 ? -1.607 4.325 0.877 1.00 79.06 97 ARG A O 1
ATOM 749 N N . LEU A 1 98 ? -0.951 2.517 -0.282 1.00 82.94 98 LEU A N 1
ATOM 750 C CA . LEU A 1 98 ? -2.140 1.719 0.031 1.00 82.94 98 LEU A CA 1
ATOM 751 C C . LEU A 1 98 ? -2.230 1.413 1.532 1.00 82.94 98 LEU A C 1
ATOM 753 O O . LEU A 1 98 ? -3.294 1.560 2.119 1.00 82.94 98 LEU A O 1
ATOM 757 N N . GLN A 1 99 ? -1.123 1.023 2.163 1.00 80.38 99 GLN A N 1
ATOM 758 C CA . GLN A 1 99 ? -1.073 0.764 3.602 1.00 80.38 99 GLN A CA 1
ATOM 759 C C . GLN A 1 99 ? -1.309 2.033 4.418 1.00 80.38 99 GLN A C 1
ATOM 761 O O . GLN A 1 99 ? -2.096 1.996 5.355 1.00 80.38 99 GLN A O 1
ATOM 766 N N . ALA A 1 100 ? -0.708 3.162 4.033 1.00 78.88 100 ALA A N 1
ATOM 767 C CA . ALA A 1 100 ? -0.970 4.444 4.683 1.00 78.88 100 ALA A CA 1
ATOM 768 C C . ALA A 1 100 ? -2.446 4.867 4.576 1.00 78.88 100 ALA A C 1
ATOM 770 O O . ALA A 1 100 ? -2.986 5.441 5.515 1.00 78.88 100 ALA A O 1
ATOM 771 N N . TYR A 1 101 ? -3.113 4.557 3.457 1.00 79.56 101 TYR A N 1
ATOM 772 C CA . TYR A 1 101 ? -4.550 4.794 3.302 1.00 79.56 101 TYR A CA 1
ATOM 773 C C . TYR A 1 101 ? -5.398 3.886 4.202 1.00 79.56 101 TYR A C 1
ATOM 775 O O . TYR A 1 10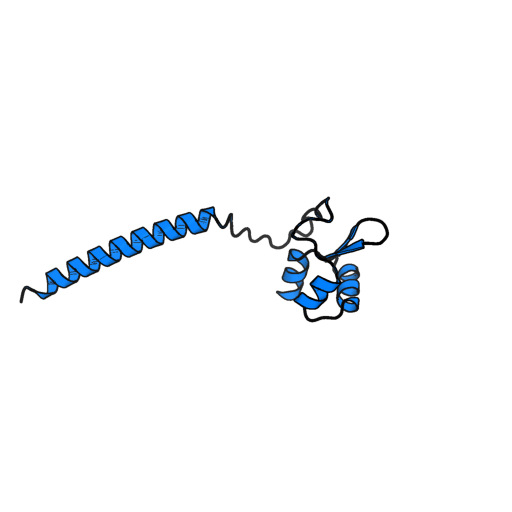1 ? -6.392 4.346 4.749 1.00 79.56 101 TYR A O 1
ATOM 783 N N . LEU A 1 102 ? -5.014 2.616 4.362 1.00 81.00 102 LEU A N 1
ATOM 784 C CA . LEU A 1 102 ? -5.737 1.653 5.202 1.00 81.00 102 LEU A CA 1
ATOM 785 C C . LEU A 1 102 ? -5.491 1.838 6.706 1.00 81.00 102 LEU A C 1
ATOM 787 O O . LEU A 1 102 ? -6.325 1.431 7.505 1.00 81.00 102 LEU A O 1
ATOM 791 N N . ALA A 1 103 ? -4.343 2.397 7.093 1.00 78.38 103 ALA A N 1
ATOM 792 C CA . ALA A 1 103 ? -3.983 2.658 8.487 1.00 78.38 103 ALA A CA 1
ATOM 793 C C . ALA A 1 103 ? -4.569 3.974 9.037 1.00 78.38 103 ALA A C 1
ATOM 795 O O . ALA A 1 103 ? -4.384 4.271 10.217 1.00 78.38 103 ALA A O 1
ATOM 796 N N . ARG A 1 104 ? -5.223 4.765 8.180 1.00 59.94 104 ARG A N 1
ATOM 797 C CA . ARG A 1 104 ? -5.935 5.994 8.538 1.00 59.94 104 ARG A CA 1
ATOM 798 C C . ARG A 1 104 ? -7.332 5.683 9.065 1.00 59.94 104 ARG A C 1
ATOM 800 O O . ARG A 1 104 ? -7.746 6.408 9.996 1.00 59.94 104 ARG A O 1
#